Protein AF-A0AAF0TXF6-F1 (afdb_monomer)

Secondary structure (DSSP, 8-state):
---EEE-TTT--EEEEGGGEE--TTTTTT--EES---SEE----TTTSEEEETTEEEEEEEETTT--EEEEEEEE-SS--SS--TT-EEE--

Mean predicted aligned error: 5.62 Å

Foldseek 3Di:
DFDFDADPPPRHGWGTPVQWDDDPPCVVFATKGPDTPQKDFDPDPPDAWDDDPQWIWGWIAHNPPRHTFWTATCDHPDDDPRRDHGMITGPD

Organism: Solanum verrucosum (NCBI:txid315347)

Nearest PDB structures (foldseek):
  5yiz-assembly9_Y  TM=7.234E-01  e=3.735E-03  Mus musculus
  4tzc-assembly2_B  TM=6.642E-01  e=5.191E-03  Mus musculus
  7ps9-assembly3_C  TM=7.270E-01  e=3.543E-02  Magnetospirillum gryphiswaldense
  8rqc-assembly1_A  TM=6.724E-01  e=4.177E-02  Homo sapiens
  8tzx-assembly2_D  TM=6.251E-01  e=3.005E-02  Homo sapiens

Radius of gyration: 12.82 Å; Cα contacts (8 Å, |Δi|>4): 186; chains: 1; bounding b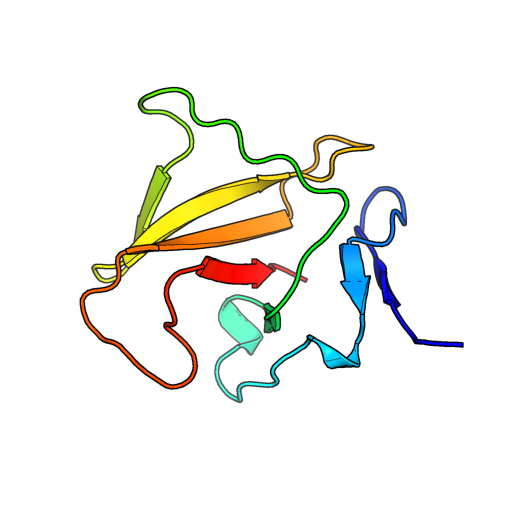ox: 36×34×30 Å

Structure (mmCIF, N/CA/C/O backbone):
data_AF-A0AAF0TXF6-F1
#
_entry.id   AF-A0AAF0TXF6-F1
#
loop_
_atom_site.group_PDB
_atom_site.id
_atom_site.type_symbol
_atom_site.label_atom_id
_atom_site.label_alt_id
_atom_site.label_comp_id
_atom_site.label_asym_id
_atom_site.label_entity_id
_atom_site.label_seq_id
_atom_site.pdbx_PDB_ins_code
_atom_site.Cartn_x
_atom_site.Cartn_y
_atom_site.Cartn_z
_atom_site.occupancy
_atom_site.B_iso_or_equiv
_atom_site.auth_seq_id
_atom_site.auth_comp_id
_atom_site.auth_asym_id
_atom_site.auth_atom_id
_atom_site.pdbx_PDB_model_num
ATOM 1 N N . MET A 1 1 ? -20.004 -9.294 2.577 1.00 55.97 1 MET A N 1
ATOM 2 C CA . MET A 1 1 ? -19.028 -8.486 3.339 1.00 55.97 1 MET A CA 1
ATOM 3 C C . MET A 1 1 ? -17.692 -8.708 2.668 1.00 55.97 1 MET A C 1
ATOM 5 O O . MET A 1 1 ? -17.357 -9.866 2.479 1.00 55.97 1 MET A O 1
ATOM 9 N N . HIS A 1 2 ? -17.003 -7.652 2.240 1.00 74.88 2 HIS A N 1
ATOM 10 C CA . HIS A 1 2 ? -15.620 -7.786 1.782 1.00 74.88 2 HIS A CA 1
ATOM 11 C C . HIS A 1 2 ? -14.709 -7.660 2.996 1.00 74.88 2 HIS A C 1
ATOM 13 O O . HIS A 1 2 ? -14.850 -6.708 3.772 1.00 74.88 2 HIS A O 1
ATOM 19 N N . ASP A 1 3 ? -13.798 -8.611 3.157 1.00 92.06 3 ASP A N 1
ATOM 20 C CA . ASP A 1 3 ? -12.753 -8.506 4.161 1.00 92.06 3 ASP A CA 1
ATOM 21 C C . ASP A 1 3 ? -11.815 -7.349 3.801 1.00 92.06 3 ASP A C 1
ATOM 23 O O . ASP A 1 3 ? -11.541 -7.069 2.628 1.00 92.06 3 ASP A O 1
ATOM 27 N N . CYS A 1 4 ? -11.366 -6.624 4.822 1.00 93.12 4 CYS A N 1
ATOM 28 C CA . CYS A 1 4 ? -10.612 -5.387 4.663 1.00 93.12 4 CYS A CA 1
ATOM 29 C C . CYS A 1 4 ? -9.239 -5.504 5.317 1.00 93.12 4 CYS A C 1
ATOM 31 O O . CYS A 1 4 ? -9.096 -6.100 6.382 1.00 93.12 4 CYS A O 1
ATOM 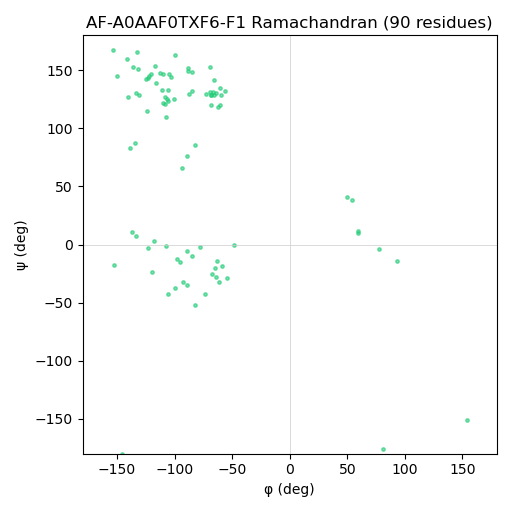33 N N . ILE A 1 5 ? -8.258 -4.835 4.721 1.00 91.19 5 ILE A N 1
ATOM 34 C CA . ILE A 1 5 ? -6.984 -4.532 5.363 1.00 91.19 5 ILE A CA 1
ATOM 35 C C . ILE A 1 5 ? -7.171 -3.245 6.161 1.00 91.19 5 ILE A C 1
ATOM 37 O O . ILE A 1 5 ? -7.733 -2.257 5.668 1.00 91.19 5 ILE A O 1
ATOM 41 N N . LEU A 1 6 ? -6.718 -3.268 7.410 1.00 92.62 6 LEU A N 1
ATOM 42 C CA . LEU A 1 6 ? -6.899 -2.186 8.366 1.00 92.62 6 LEU A CA 1
ATOM 43 C C . LEU A 1 6 ? -5.563 -1.504 8.651 1.00 92.62 6 LEU A C 1
ATOM 45 O O . LEU A 1 6 ? -4.513 -2.142 8.688 1.00 92.62 6 LEU A O 1
ATOM 49 N N . CYS A 1 7 ? -5.604 -0.200 8.902 1.00 92.25 7 CYS A N 1
ATOM 50 C CA . CYS A 1 7 ? -4.486 0.494 9.513 1.00 92.25 7 CYS A CA 1
ATOM 51 C C . CYS A 1 7 ? -4.225 -0.119 10.892 1.00 92.25 7 CYS A C 1
ATOM 53 O O . CYS A 1 7 ? -5.086 -0.043 11.766 1.00 92.25 7 CYS A O 1
ATOM 55 N N . TYR A 1 8 ? -3.021 -0.651 11.100 1.00 88.69 8 TYR A N 1
ATOM 56 C CA . TYR A 1 8 ? -2.632 -1.312 12.348 1.00 88.69 8 TYR A CA 1
ATOM 57 C C . TYR A 1 8 ? -2.839 -0.446 13.606 1.00 88.69 8 TYR A C 1
ATOM 59 O O . TYR A 1 8 ? -3.083 -0.966 14.686 1.00 88.69 8 TYR A O 1
ATOM 67 N N . PHE A 1 9 ? -2.759 0.884 13.479 1.00 92.88 9 PHE A N 1
ATOM 68 C CA . PHE A 1 9 ? -2.830 1.787 14.630 1.00 92.88 9 PHE A CA 1
ATOM 69 C C . PHE A 1 9 ? -4.248 2.245 15.001 1.00 92.88 9 PHE A C 1
ATOM 71 O O . PHE A 1 9 ? -4.519 2.492 16.170 1.00 92.88 9 PHE A O 1
ATOM 78 N N . CYS A 1 10 ? -5.140 2.435 14.023 1.00 95.44 10 CYS A N 1
ATOM 79 C CA . CYS A 1 10 ? -6.465 3.033 14.265 1.00 95.44 10 CYS A CA 1
ATOM 80 C C . CYS A 1 10 ? -7.626 2.281 13.615 1.00 95.44 10 CYS A C 1
ATOM 82 O O . CYS A 1 10 ? -8.736 2.805 13.562 1.00 95.44 10 CYS A O 1
ATOM 84 N N . GLU A 1 11 ? -7.355 1.108 13.046 1.00 94.62 11 GLU A N 1
ATOM 85 C CA . GLU A 1 11 ? -8.336 0.212 12.427 1.00 94.62 11 GLU A CA 1
ATOM 86 C C . GLU A 1 11 ? -9.124 0.820 11.253 1.00 94.62 11 GLU A C 1
ATOM 88 O O . GLU A 1 11 ? -10.060 0.216 10.727 1.00 94.62 11 GLU A O 1
ATOM 93 N N . THR A 1 12 ? -8.722 2.001 10.770 1.00 95.06 12 THR A N 1
ATOM 94 C CA . THR A 1 12 ? -9.286 2.581 9.549 1.00 95.06 12 THR A CA 1
ATOM 95 C C . THR A 1 12 ? -9.037 1.622 8.397 1.00 95.06 12 THR A C 1
ATOM 97 O O . THR A 1 12 ? -7.907 1.196 8.170 1.00 95.06 12 THR A O 1
ATOM 100 N N . ARG A 1 13 ? -10.089 1.284 7.653 1.00 94.88 13 ARG A N 1
ATOM 101 C CA . ARG A 1 13 ? -9.983 0.432 6.465 1.00 94.88 13 ARG A CA 1
ATOM 102 C C . ARG A 1 13 ? -9.169 1.161 5.401 1.00 94.88 13 ARG A C 1
ATOM 104 O O . ARG A 1 13 ? -9.508 2.301 5.079 1.00 94.88 13 ARG A O 1
ATOM 111 N N . VAL A 1 14 ? -8.147 0.501 4.864 1.00 94.06 14 VAL A N 1
ATOM 112 C CA . VAL A 1 14 ? -7.222 1.088 3.879 1.00 94.06 14 VAL A CA 1
ATOM 113 C C . VAL A 1 14 ? -7.213 0.356 2.539 1.00 94.06 14 VAL A C 1
ATOM 115 O O . VAL A 1 14 ? -6.887 0.968 1.528 1.00 94.06 14 VAL A O 1
ATOM 118 N N . ALA A 1 15 ? -7.605 -0.917 2.504 1.00 94.19 15 ALA A N 1
ATOM 119 C CA . ALA A 1 15 ? -7.787 -1.684 1.272 1.00 94.19 15 ALA A CA 1
ATOM 120 C C . ALA A 1 15 ? -8.805 -2.810 1.474 1.00 94.19 15 ALA A C 1
ATOM 122 O O . ALA A 1 15 ? -9.147 -3.154 2.611 1.00 94.19 15 ALA A O 1
ATOM 123 N N . PHE A 1 16 ? -9.254 -3.415 0.378 1.00 94.38 16 PHE A N 1
ATOM 124 C CA . PHE A 1 16 ? -9.915 -4.716 0.419 1.00 94.38 16 PHE A CA 1
ATOM 125 C C . PHE A 1 16 ? -8.879 -5.841 0.314 1.00 94.38 16 PHE A C 1
ATOM 127 O O . PHE A 1 16 ? -7.829 -5.660 -0.301 1.00 94.38 16 PHE A O 1
ATOM 134 N N . ILE A 1 17 ? -9.172 -7.015 0.883 1.00 90.81 17 ILE A N 1
ATOM 135 C CA . ILE A 1 17 ? -8.287 -8.189 0.751 1.00 90.81 17 ILE A CA 1
ATOM 136 C C . ILE A 1 17 ? -8.127 -8.610 -0.717 1.00 90.81 17 ILE A C 1
ATOM 138 O O . ILE A 1 17 ? -7.055 -9.042 -1.113 1.00 90.81 17 ILE A O 1
ATOM 142 N N . GLU A 1 18 ? -9.151 -8.433 -1.551 1.00 92.75 18 GLU A N 1
ATOM 143 C CA . GLU A 1 18 ? -9.089 -8.738 -2.991 1.00 92.75 18 GLU A CA 1
ATOM 144 C C . GLU A 1 18 ? -8.107 -7.852 -3.780 1.00 92.75 18 GLU A C 1
ATOM 146 O O . GLU A 1 18 ? -7.668 -8.236 -4.862 1.00 92.75 18 GLU A O 1
ATOM 151 N N . ASP A 1 19 ? -7.731 -6.688 -3.239 1.00 92.06 19 ASP A N 1
ATOM 152 C CA . ASP A 1 19 ? -6.713 -5.820 -3.834 1.00 92.06 19 ASP A CA 1
ATOM 153 C C . ASP A 1 19 ? -5.284 -6.223 -3.432 1.00 92.06 19 ASP A C 1
ATOM 155 O O . ASP A 1 19 ? -4.328 -5.684 -4.004 1.00 92.06 19 ASP A O 1
ATOM 159 N N . PHE A 1 20 ? -5.130 -7.138 -2.465 1.00 89.25 20 PHE A N 1
ATOM 160 C CA . PHE A 1 20 ? -3.844 -7.665 -2.017 1.00 89.25 20 PHE A CA 1
ATOM 161 C C . PHE A 1 20 ? -3.254 -8.614 -3.057 1.00 89.25 20 PHE A C 1
ATOM 163 O O . PHE A 1 20 ? -3.906 -9.556 -3.508 1.00 89.25 20 PHE A O 1
ATOM 170 N N . ILE A 1 21 ? -1.992 -8.390 -3.406 1.00 86.69 21 ILE A N 1
ATOM 171 C CA . ILE A 1 21 ? -1.249 -9.251 -4.319 1.00 86.69 21 ILE A CA 1
ATOM 172 C C . ILE A 1 21 ? -0.231 -10.029 -3.486 1.00 86.69 21 ILE A C 1
ATOM 174 O O . ILE A 1 21 ? 0.729 -9.428 -2.999 1.00 86.69 21 ILE A O 1
ATOM 178 N N . PRO A 1 22 ? -0.412 -11.346 -3.311 1.00 75.50 22 PRO A N 1
ATOM 179 C CA . PRO A 1 22 ? 0.587 -12.165 -2.649 1.00 75.50 22 PRO A CA 1
ATOM 180 C C . PRO A 1 22 ? 1.837 -12.274 -3.530 1.00 75.50 22 PRO A C 1
ATOM 182 O O . PRO A 1 22 ? 1.742 -12.646 -4.697 1.00 75.50 22 PRO A O 1
ATOM 185 N N . ASN A 1 23 ? 3.009 -11.995 -2.965 1.00 71.56 23 ASN A N 1
ATOM 186 C CA . ASN A 1 23 ? 4.301 -12.326 -3.562 1.00 71.56 23 ASN A CA 1
ATOM 187 C C . ASN A 1 23 ? 5.118 -13.153 -2.559 1.00 71.56 23 ASN A C 1
ATOM 189 O O . ASN A 1 23 ? 5.066 -12.917 -1.352 1.00 71.56 23 ASN A O 1
ATOM 193 N N . ALA A 1 24 ? 5.866 -14.134 -3.058 1.00 57.59 24 ALA A N 1
ATOM 194 C CA . ALA A 1 24 ? 6.659 -15.049 -2.241 1.00 57.59 24 ALA A CA 1
ATOM 195 C C . ALA A 1 24 ? 7.844 -14.356 -1.533 1.00 57.59 24 ALA A C 1
ATOM 197 O O . ALA A 1 24 ? 8.253 -14.805 -0.464 1.00 57.59 24 ALA A O 1
ATOM 198 N N . ASP A 1 25 ? 8.347 -13.247 -2.087 1.00 60.00 25 ASP A N 1
ATOM 199 C CA . ASP A 1 25 ? 9.500 -12.498 -1.552 1.00 60.00 25 ASP A CA 1
ATOM 200 C C . ASP A 1 25 ? 9.118 -11.401 -0.528 1.00 60.00 25 ASP A C 1
ATOM 202 O O . ASP A 1 25 ? 9.978 -10.784 0.106 1.00 60.00 25 ASP A O 1
ATOM 206 N N . ASP A 1 26 ? 7.821 -11.165 -0.318 1.00 58.66 26 ASP A N 1
ATOM 207 C CA . ASP A 1 26 ? 7.291 -10.020 0.440 1.00 58.66 26 ASP A CA 1
ATOM 208 C C . ASP A 1 26 ? 7.373 -10.152 1.964 1.00 58.66 26 ASP A C 1
ATOM 210 O O . ASP A 1 26 ? 7.063 -9.205 2.690 1.00 58.66 26 ASP A O 1
ATOM 214 N N . LEU A 1 27 ? 7.867 -11.279 2.482 1.00 52.72 27 LEU A N 1
ATOM 215 C CA . LEU A 1 27 ? 8.127 -11.443 3.918 1.00 52.72 27 LEU A CA 1
ATOM 216 C C . LEU A 1 27 ? 9.127 -10.400 4.463 1.00 52.72 27 LEU A C 1
ATOM 218 O O . LEU A 1 27 ? 9.173 -10.174 5.670 1.00 52.72 27 LEU A O 1
ATOM 222 N N . VAL A 1 28 ? 9.914 -9.750 3.593 1.00 54.03 28 VAL A N 1
ATOM 223 C CA . VAL A 1 28 ? 10.929 -8.751 3.975 1.00 54.03 28 VAL A CA 1
ATOM 224 C C . VAL A 1 28 ? 10.395 -7.308 3.957 1.00 54.03 28 VAL A C 1
ATOM 226 O O . 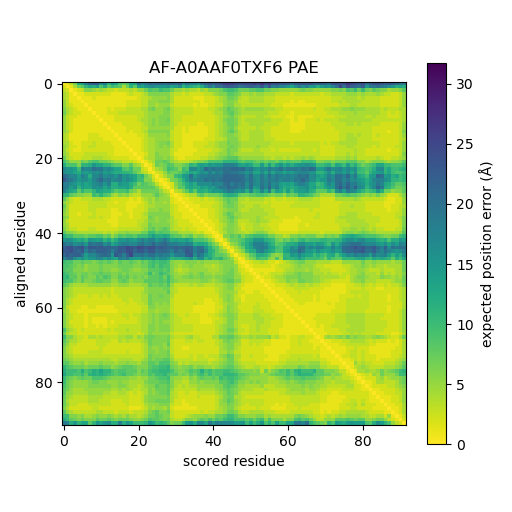VAL A 1 28 ? 10.835 -6.488 4.767 1.00 54.03 28 VAL A O 1
ATOM 229 N N . TYR A 1 29 ? 9.446 -6.977 3.072 1.00 51.94 29 TYR A N 1
ATOM 230 C CA . TYR A 1 29 ? 8.997 -5.591 2.832 1.00 51.94 29 TYR A CA 1
ATOM 231 C C . TYR A 1 29 ? 7.489 -5.358 3.037 1.00 51.94 29 TYR A C 1
ATOM 233 O O . TYR A 1 29 ? 7.051 -4.205 2.996 1.00 51.94 29 TYR A O 1
ATOM 241 N N . GLY A 1 30 ? 6.731 -6.417 3.342 1.00 68.25 30 GLY A N 1
ATOM 242 C CA . GLY A 1 30 ? 5.269 -6.426 3.372 1.00 68.25 30 GLY A CA 1
ATOM 243 C C . GLY A 1 30 ? 4.674 -6.594 1.967 1.00 68.25 30 GLY A C 1
ATOM 244 O O . GLY A 1 30 ? 5.418 -6.823 1.021 1.00 68.25 30 GLY A O 1
ATOM 245 N N . GLY A 1 31 ? 3.345 -6.537 1.823 1.00 81.31 31 GLY A N 1
ATOM 246 C CA . GLY A 1 31 ? 2.670 -6.932 0.577 1.00 81.31 31 GLY A CA 1
ATOM 247 C C . GLY A 1 31 ? 2.254 -5.792 -0.356 1.00 81.31 31 GLY A C 1
ATOM 248 O O . GLY A 1 31 ? 2.147 -4.628 0.053 1.00 81.31 31 GLY A O 1
ATOM 249 N N . TYR A 1 32 ? 1.971 -6.130 -1.618 1.00 88.31 32 TYR A N 1
ATOM 250 C CA . TYR A 1 32 ? 1.478 -5.164 -2.605 1.00 88.31 32 TYR A CA 1
ATOM 251 C C . TYR A 1 32 ? -0.042 -5.035 -2.61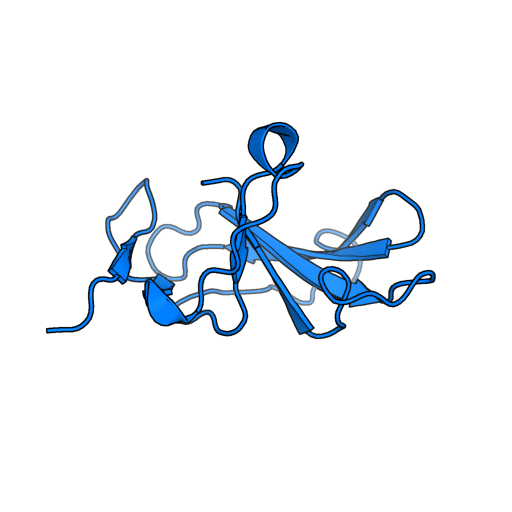2 1.00 88.31 32 TYR A C 1
ATOM 253 O O . TYR A 1 32 ? -0.777 -5.998 -2.404 1.00 88.31 32 TYR A O 1
ATOM 261 N N . ILE A 1 33 ? -0.514 -3.836 -2.952 1.00 90.81 33 ILE A N 1
ATOM 262 C CA . ILE A 1 33 ? -1.937 -3.521 -3.051 1.00 90.81 33 ILE A CA 1
ATOM 263 C C . ILE A 1 33 ? -2.216 -2.752 -4.343 1.00 90.81 33 ILE A C 1
ATOM 265 O O . ILE A 1 33 ? -1.554 -1.755 -4.644 1.00 90.81 33 ILE A O 1
ATOM 269 N N . ASN A 1 34 ? -3.216 -3.192 -5.111 1.00 92.31 34 ASN A N 1
ATOM 270 C CA . ASN A 1 34 ? -3.636 -2.512 -6.341 1.00 92.31 34 ASN A CA 1
ATOM 271 C C . ASN A 1 34 ? -4.398 -1.211 -6.065 1.00 92.31 34 ASN A C 1
ATOM 273 O O . ASN A 1 34 ? -4.164 -0.206 -6.741 1.00 92.31 34 ASN A O 1
ATOM 277 N N . ARG A 1 35 ? -5.309 -1.216 -5.087 1.00 93.25 35 ARG A N 1
ATOM 278 C CA . ARG A 1 35 ? -6.137 -0.058 -4.738 1.00 93.25 35 ARG A CA 1
ATOM 279 C C . ARG A 1 35 ? -6.106 0.194 -3.242 1.00 93.25 35 ARG A C 1
ATOM 281 O O . ARG A 1 35 ? -6.365 -0.694 -2.441 1.00 93.25 35 ARG A O 1
ATOM 288 N N . LEU A 1 36 ? -5.815 1.439 -2.891 1.00 92.81 36 LEU A N 1
ATOM 289 C CA . LEU A 1 36 ? -5.761 1.907 -1.519 1.00 92.81 36 LEU A CA 1
ATOM 290 C C . LEU A 1 36 ? -6.728 3.078 -1.349 1.00 92.81 36 LEU A C 1
ATOM 292 O O . LEU A 1 36 ? -6.866 3.915 -2.244 1.00 92.81 36 LEU A O 1
ATOM 296 N N . PHE A 1 37 ? -7.381 3.152 -0.199 1.00 94.44 37 PHE A N 1
ATOM 297 C CA . PHE A 1 37 ? -8.292 4.223 0.180 1.00 94.44 37 PHE A CA 1
ATOM 298 C C . PHE A 1 37 ? -7.982 4.725 1.595 1.00 94.44 37 PHE A C 1
ATOM 300 O O . PHE A 1 37 ? -7.214 4.119 2.336 1.00 94.44 37 PHE A O 1
ATOM 307 N N . HIS A 1 38 ? -8.532 5.891 1.947 1.00 94.94 38 HIS A N 1
ATOM 308 C CA . HIS A 1 38 ? -8.299 6.559 3.239 1.00 94.94 38 HIS A CA 1
ATOM 309 C C . HIS A 1 38 ? -6.813 6.783 3.580 1.00 94.94 38 HIS A C 1
ATOM 311 O O . HIS A 1 38 ? -6.394 6.684 4.738 1.00 94.94 38 HIS A O 1
ATOM 317 N N . TYR A 1 39 ? -6.018 7.128 2.567 1.00 93.38 39 TYR A N 1
ATOM 318 C CA . TYR A 1 39 ? -4.614 7.488 2.723 1.00 93.38 39 TYR A CA 1
ATOM 319 C C . TYR A 1 39 ? -4.366 8.941 2.304 1.00 93.38 39 TYR A C 1
ATOM 321 O O . TYR A 1 39 ? -5.076 9.496 1.463 1.00 93.38 39 TYR A O 1
ATOM 329 N N . SER A 1 40 ? -3.331 9.548 2.876 1.00 92.25 40 SER A N 1
ATOM 330 C CA . SER A 1 40 ? -2.752 10.808 2.423 1.00 92.25 40 SER A CA 1
ATOM 331 C C . SER A 1 40 ? -1.347 10.562 1.872 1.00 92.25 40 SER A C 1
ATOM 333 O O . SER A 1 40 ? -0.629 9.658 2.304 1.00 92.25 40 SER A O 1
ATOM 335 N N . ALA A 1 41 ? -0.964 11.357 0.877 1.00 87.88 41 ALA A N 1
ATOM 336 C CA . ALA A 1 41 ? 0.356 11.311 0.260 1.00 87.88 41 ALA A CA 1
ATOM 337 C C . ALA A 1 41 ? 0.823 12.754 0.008 1.00 87.88 41 ALA A C 1
ATOM 339 O O . ALA A 1 41 ? 0.581 13.289 -1.077 1.00 87.88 41 ALA A O 1
ATOM 340 N N . PRO A 1 42 ? 1.391 13.434 1.020 1.00 78.06 42 PRO A N 1
ATOM 341 C CA . PRO A 1 42 ? 1.781 14.836 0.901 1.00 78.06 42 PRO A CA 1
ATOM 342 C C . PRO A 1 42 ? 2.856 15.013 -0.181 1.00 78.06 42 PRO A C 1
ATOM 344 O O . PRO A 1 42 ? 3.957 14.471 -0.089 1.00 78.06 42 PRO A O 1
ATOM 347 N N . ILE A 1 43 ? 2.535 15.786 -1.222 1.00 66.88 43 ILE A N 1
ATOM 348 C CA . ILE A 1 43 ? 3.434 16.088 -2.344 1.00 66.88 43 ILE A CA 1
ATOM 349 C C . ILE A 1 43 ? 4.151 17.406 -2.037 1.00 66.88 43 ILE A C 1
ATOM 351 O O . ILE A 1 43 ? 3.940 18.421 -2.693 1.00 66.88 43 ILE A O 1
ATOM 355 N N . ASN A 1 44 ? 4.985 17.409 -0.998 1.00 61.19 44 ASN A N 1
ATOM 356 C CA . ASN A 1 44 ? 5.777 18.582 -0.634 1.00 61.19 44 ASN A CA 1
ATOM 357 C C . ASN A 1 44 ? 7.232 18.301 -1.043 1.00 61.19 44 ASN A C 1
ATOM 359 O O . ASN A 1 44 ? 7.808 17.287 -0.649 1.00 61.19 44 ASN A O 1
ATOM 363 N N . HIS A 1 45 ? 7.788 19.184 -1.876 1.00 49.59 45 HIS A N 1
ATOM 364 C CA . HIS A 1 45 ? 8.821 18.972 -2.906 1.00 49.59 45 HIS A CA 1
ATOM 365 C C . HIS A 1 45 ? 10.125 18.199 -2.602 1.00 49.59 45 HIS A C 1
ATOM 367 O O . HIS A 1 45 ? 10.896 18.018 -3.539 1.00 49.59 45 HIS A O 1
ATOM 373 N N . GLN A 1 46 ? 10.401 17.693 -1.398 1.00 53.38 46 GLN A N 1
ATOM 374 C CA . GLN A 1 46 ? 11.665 16.983 -1.118 1.00 53.38 46 GLN A CA 1
ATOM 375 C C . GLN A 1 46 ? 11.618 15.929 0.004 1.00 53.38 46 GLN A C 1
ATOM 377 O O . GLN A 1 46 ? 12.508 15.088 0.052 1.00 53.38 46 GLN A O 1
ATOM 382 N N . GLY A 1 47 ? 10.612 15.925 0.888 1.00 57.03 47 GLY A N 1
ATOM 383 C CA . GLY A 1 47 ? 10.663 15.121 2.123 1.00 57.03 47 GLY A CA 1
ATOM 384 C C . GLY A 1 47 ? 10.004 13.738 2.076 1.00 57.03 47 GLY A C 1
ATOM 385 O O . GLY A 1 47 ? 10.231 12.929 2.970 1.00 57.03 47 GLY A O 1
ATOM 386 N N . HIS A 1 48 ? 9.179 13.455 1.065 1.00 73.19 48 HIS A N 1
ATOM 387 C CA . HIS A 1 48 ? 8.290 12.280 1.074 1.00 73.19 48 HIS A CA 1
ATOM 388 C C . HIS A 1 48 ? 8.565 11.277 -0.049 1.00 73.19 48 HIS A C 1
ATOM 390 O O . HIS A 1 48 ? 7.837 10.293 -0.173 1.00 73.19 48 HIS A O 1
ATOM 396 N N . LEU A 1 49 ? 9.590 11.520 -0.871 1.00 84.88 49 LEU A N 1
ATOM 397 C CA . LEU A 1 49 ? 10.013 10.600 -1.921 1.00 84.88 49 LEU A CA 1
ATOM 398 C C . LEU A 1 49 ? 11.236 9.806 -1.464 1.00 84.88 49 LEU A C 1
ATOM 400 O O . LEU A 1 49 ? 12.268 10.383 -1.131 1.00 84.88 49 LEU A O 1
ATOM 404 N N . GLU A 1 50 ? 11.143 8.486 -1.522 1.00 86.00 50 GLU A N 1
ATOM 405 C CA . GLU A 1 50 ? 12.256 7.573 -1.300 1.00 86.00 50 GLU A CA 1
ATOM 406 C C . GLU A 1 50 ? 12.773 7.026 -2.630 1.00 86.00 50 GLU A C 1
ATOM 408 O O . GLU A 1 50 ? 12.007 6.760 -3.559 1.00 86.00 50 GLU A O 1
ATOM 413 N N . ARG A 1 51 ? 14.092 6.837 -2.721 1.00 87.00 51 ARG A N 1
ATOM 414 C CA . ARG A 1 51 ? 14.721 6.100 -3.819 1.00 87.00 51 ARG A CA 1
ATOM 415 C C . ARG A 1 51 ? 15.260 4.781 -3.289 1.00 87.00 51 ARG A C 1
ATOM 417 O O . ARG A 1 51 ? 16.096 4.795 -2.391 1.00 87.00 51 ARG A O 1
ATOM 424 N N . ARG A 1 52 ? 14.803 3.664 -3.852 1.00 82.56 52 ARG A N 1
ATOM 425 C CA . ARG A 1 52 ? 15.269 2.311 -3.507 1.00 82.56 52 ARG A CA 1
ATOM 426 C C . ARG A 1 52 ? 15.374 1.473 -4.767 1.00 82.56 52 ARG A C 1
ATOM 428 O O . ARG A 1 52 ? 14.418 1.441 -5.531 1.00 82.56 52 ARG A O 1
ATOM 435 N N . ASP A 1 53 ? 16.530 0.860 -5.003 1.00 82.25 53 ASP A N 1
ATOM 436 C CA . ASP A 1 53 ? 16.759 -0.070 -6.122 1.00 82.25 53 ASP A CA 1
ATOM 437 C C . ASP A 1 53 ? 16.312 0.477 -7.492 1.00 82.25 53 ASP A C 1
ATOM 439 O O . ASP A 1 53 ? 15.688 -0.197 -8.303 1.00 82.25 53 ASP A O 1
ATOM 443 N N . GLY A 1 54 ? 16.573 1.768 -7.735 1.00 85.00 54 GLY A N 1
ATOM 444 C CA . GLY A 1 54 ? 16.168 2.461 -8.966 1.00 85.00 54 GLY A CA 1
ATOM 445 C C . GLY A 1 54 ? 14.688 2.869 -9.036 1.00 85.00 54 GLY A C 1
ATOM 446 O O . GLY A 1 54 ? 14.293 3.581 -9.962 1.00 85.00 54 GLY A O 1
ATOM 447 N N . ASN A 1 55 ? 13.876 2.503 -8.047 1.00 87.56 55 ASN A N 1
ATOM 448 C CA . ASN A 1 55 ? 12.493 2.943 -7.900 1.00 87.56 55 ASN A CA 1
ATOM 449 C C . ASN A 1 55 ? 12.401 4.290 -7.178 1.00 87.56 55 ASN A C 1
ATOM 451 O O . ASN A 1 55 ? 13.207 4.609 -6.307 1.00 87.56 55 ASN A O 1
ATOM 455 N N . THR A 1 56 ? 11.386 5.079 -7.530 1.00 90.31 56 THR A N 1
ATOM 456 C CA . THR A 1 56 ? 10.947 6.256 -6.770 1.00 90.31 56 THR A CA 1
ATOM 457 C C . THR A 1 56 ? 9.613 5.938 -6.112 1.00 90.31 56 THR A C 1
ATOM 459 O O . THR A 1 56 ? 8.638 5.626 -6.798 1.00 90.31 56 THR A O 1
ATOM 462 N N . LEU A 1 57 ? 9.584 6.035 -4.790 1.00 88.94 57 LEU A N 1
ATOM 463 C CA . LEU A 1 57 ? 8.476 5.675 -3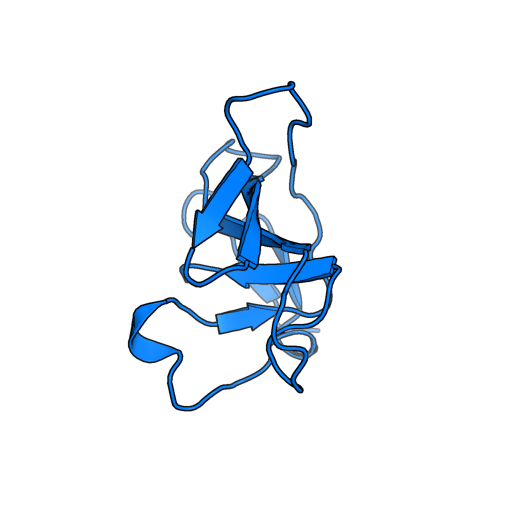.918 1.00 88.94 57 LEU A CA 1
ATOM 464 C C . LEU A 1 57 ? 7.972 6.926 -3.201 1.00 88.94 57 LEU A C 1
ATOM 466 O O . LEU A 1 57 ? 8.774 7.745 -2.774 1.00 88.94 57 LEU A O 1
ATOM 470 N N . LEU A 1 58 ? 6.661 7.082 -3.061 1.00 90.88 58 LEU A N 1
ATOM 471 C CA . LEU A 1 58 ? 6.043 8.171 -2.305 1.00 90.88 58 LEU A CA 1
ATOM 472 C C . LEU A 1 58 ? 5.488 7.630 -0.995 1.00 90.88 58 LEU A C 1
ATOM 474 O O . LEU A 1 58 ? 4.677 6.709 -1.027 1.00 90.88 58 LEU A O 1
ATOM 478 N N . ASN A 1 59 ? 5.888 8.218 0.128 1.00 90.88 59 ASN A N 1
ATOM 479 C CA . ASN A 1 59 ? 5.359 7.872 1.442 1.00 90.88 59 ASN A CA 1
ATOM 480 C C . ASN A 1 59 ? 3.850 8.113 1.514 1.00 90.88 59 ASN A C 1
ATOM 482 O O . ASN A 1 59 ? 3.351 9.163 1.101 1.00 90.88 59 ASN A O 1
ATOM 486 N N . ILE A 1 60 ? 3.142 7.133 2.068 1.00 91.75 60 ILE A N 1
ATOM 487 C CA . ILE A 1 60 ? 1.698 7.187 2.290 1.00 91.75 60 ILE A CA 1
ATOM 488 C C . ILE A 1 60 ? 1.384 6.983 3.770 1.00 91.75 60 ILE A C 1
ATOM 490 O O . ILE A 1 60 ? 2.053 6.226 4.479 1.00 91.75 60 ILE A O 1
ATOM 494 N N . TYR A 1 61 ? 0.350 7.678 4.223 1.00 92.69 61 TYR A N 1
ATOM 495 C CA . TYR A 1 61 ? -0.033 7.754 5.625 1.00 92.69 61 TYR A CA 1
ATOM 496 C C . TYR A 1 61 ? -1.528 7.503 5.762 1.00 92.69 61 TYR A C 1
ATOM 498 O O . TYR A 1 61 ? -2.306 7.825 4.864 1.00 92.69 61 TYR A O 1
ATOM 506 N N . CYS A 1 62 ? -1.953 6.965 6.900 1.00 94.06 62 CYS A N 1
ATOM 507 C CA . CYS A 1 62 ? -3.372 6.872 7.216 1.00 94.06 62 CYS A CA 1
ATOM 508 C C . CYS A 1 62 ? -3.973 8.270 7.347 1.00 94.06 62 CYS A C 1
ATOM 510 O O . CYS A 1 62 ? -3.464 9.085 8.112 1.00 94.06 62 CYS A O 1
ATOM 512 N N . VAL A 1 63 ? -5.097 8.538 6.680 1.00 94.81 63 VAL A N 1
ATOM 513 C CA . VAL A 1 63 ? -5.762 9.844 6.806 1.00 94.81 63 VAL A CA 1
ATOM 514 C C . VAL A 1 63 ? -6.272 10.105 8.230 1.00 94.81 63 VAL A C 1
ATOM 516 O O . VAL A 1 63 ? -6.333 11.255 8.656 1.00 94.81 63 VAL A O 1
ATOM 519 N N . GLN A 1 64 ? -6.589 9.049 8.985 1.00 96.31 64 GLN A N 1
ATOM 520 C CA . GLN A 1 64 ? -7.178 9.167 10.317 1.00 96.31 64 GLN A CA 1
ATOM 5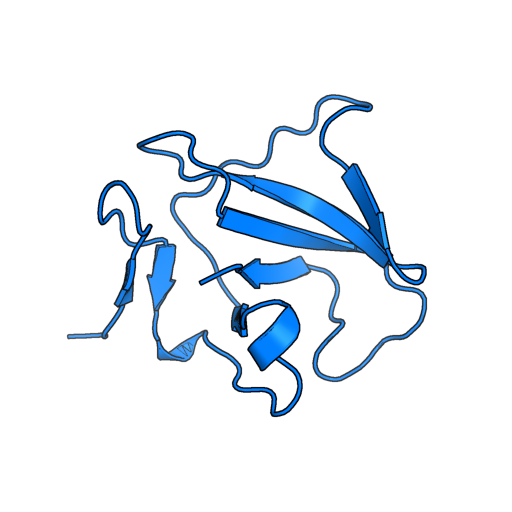21 C C . GLN A 1 64 ? -6.131 9.415 11.407 1.00 96.31 64 GLN A C 1
ATOM 523 O O . GLN A 1 64 ? -6.269 10.348 12.190 1.00 96.31 64 GLN A O 1
ATOM 528 N N . CYS A 1 65 ? -5.086 8.587 11.478 1.00 95.00 65 CYS A N 1
ATOM 529 C CA . CYS A 1 65 ? -4.083 8.672 12.547 1.00 95.00 65 CYS A CA 1
ATOM 530 C C . CYS A 1 65 ? -2.727 9.219 12.095 1.00 95.00 65 CYS A C 1
ATOM 532 O O . CYS A 1 65 ? -1.819 9.319 12.913 1.00 95.00 65 CYS A O 1
ATOM 534 N N . GLN A 1 66 ? -2.567 9.538 10.805 1.00 93.31 66 GLN A N 1
ATOM 535 C CA . GLN A 1 66 ? -1.319 10.025 10.203 1.00 93.31 66 GLN A CA 1
ATOM 536 C C . GLN A 1 66 ? -0.126 9.066 10.347 1.00 93.31 66 GLN A C 1
ATOM 538 O O . GLN A 1 66 ? 1.007 9.429 10.035 1.00 93.31 66 GLN A O 1
ATOM 543 N N . MET A 1 67 ? -0.365 7.818 10.764 1.00 92.38 67 MET A N 1
ATOM 544 C CA . MET A 1 67 ? 0.673 6.798 10.809 1.00 92.38 67 MET A CA 1
ATOM 545 C C . MET A 1 67 ? 1.095 6.417 9.397 1.00 92.38 67 MET A C 1
ATOM 547 O O . MET A 1 67 ? 0.263 6.093 8.546 1.00 92.38 67 MET A O 1
ATOM 551 N N . TRP A 1 68 ? 2.403 6.449 9.176 1.00 90.75 68 TRP A N 1
ATOM 552 C CA . TRP A 1 68 ? 3.032 5.945 7.967 1.00 90.75 68 TRP A CA 1
ATOM 553 C C . TRP A 1 68 ? 2.872 4.421 7.898 1.00 90.75 68 TRP A C 1
ATOM 555 O O . TRP A 1 68 ? 3.150 3.737 8.883 1.00 90.75 68 TRP A O 1
ATOM 565 N N . PHE A 1 69 ? 2.428 3.892 6.757 1.00 87.12 69 PHE A N 1
ATOM 566 C CA . PHE A 1 69 ? 2.214 2.445 6.594 1.00 87.12 69 PHE A CA 1
ATOM 567 C C . PHE A 1 69 ? 2.714 1.880 5.259 1.00 87.12 69 PHE A C 1
ATOM 569 O O . PHE A 1 69 ? 2.403 0.741 4.909 1.00 87.12 69 PHE A O 1
ATOM 576 N N . GLY A 1 70 ? 3.471 2.663 4.486 1.00 90.00 70 GLY A N 1
ATOM 577 C CA . GLY A 1 70 ? 4.054 2.169 3.245 1.00 90.00 70 GLY A CA 1
ATOM 578 C C . GLY A 1 70 ? 4.339 3.240 2.206 1.00 90.00 70 GLY A C 1
ATOM 579 O O . GLY A 1 70 ? 4.566 4.413 2.520 1.00 90.00 70 GLY A O 1
ATOM 580 N N . TRP A 1 71 ? 4.283 2.823 0.942 1.00 90.94 71 TRP A N 1
ATOM 581 C CA . TRP A 1 71 ? 4.634 3.649 -0.206 1.00 90.94 71 TRP A CA 1
ATOM 582 C C . TRP A 1 71 ? 3.719 3.445 -1.414 1.00 90.94 71 TRP A C 1
ATOM 584 O O . TRP A 1 71 ? 3.102 2.397 -1.577 1.00 90.94 71 TRP A O 1
ATOM 594 N N . ARG A 1 72 ? 3.707 4.424 -2.323 1.00 91.75 72 ARG A N 1
ATOM 595 C CA . ARG A 1 72 ? 3.170 4.325 -3.688 1.00 91.75 72 ARG A CA 1
ATOM 596 C C . ARG A 1 72 ? 4.306 4.380 -4.714 1.00 91.75 72 ARG A C 1
ATOM 598 O O . ARG A 1 72 ? 5.138 5.284 -4.637 1.00 91.75 72 ARG A O 1
ATOM 605 N N . LEU A 1 73 ? 4.326 3.486 -5.708 1.00 90.38 73 LEU A N 1
ATOM 606 C CA . LEU A 1 73 ? 5.299 3.541 -6.806 1.00 90.38 73 LEU A CA 1
ATOM 607 C C . LEU A 1 73 ? 5.021 4.757 -7.680 1.00 90.38 73 LEU A C 1
ATOM 609 O O . LEU A 1 73 ? 3.963 4.852 -8.300 1.00 90.38 73 LEU A O 1
ATOM 613 N N . VAL A 1 74 ? 5.986 5.660 -7.788 1.00 91.31 74 VAL A N 1
ATOM 614 C CA . VAL A 1 74 ? 5.904 6.817 -8.688 1.00 91.31 74 VAL A CA 1
ATOM 615 C C . VAL A 1 74 ? 6.683 6.555 -9.970 1.00 91.31 74 VAL A C 1
ATOM 617 O O . VAL A 1 74 ? 6.255 6.946 -11.052 1.00 91.31 74 VAL A O 1
ATOM 620 N N . ARG A 1 75 ? 7.827 5.875 -9.861 1.00 90.81 75 ARG A N 1
ATOM 621 C CA . ARG A 1 75 ? 8.683 5.541 -11.001 1.00 90.81 75 ARG A CA 1
ATOM 622 C C . ARG A 1 75 ? 9.419 4.236 -10.742 1.00 90.81 75 ARG A C 1
ATOM 624 O O . ARG A 1 75 ? 9.834 3.989 -9.614 1.00 90.81 75 ARG A O 1
ATOM 631 N N . THR A 1 76 ? 9.632 3.455 -11.792 1.00 89.00 76 THR A N 1
ATOM 632 C CA . THR A 1 76 ? 10.485 2.264 -11.775 1.00 8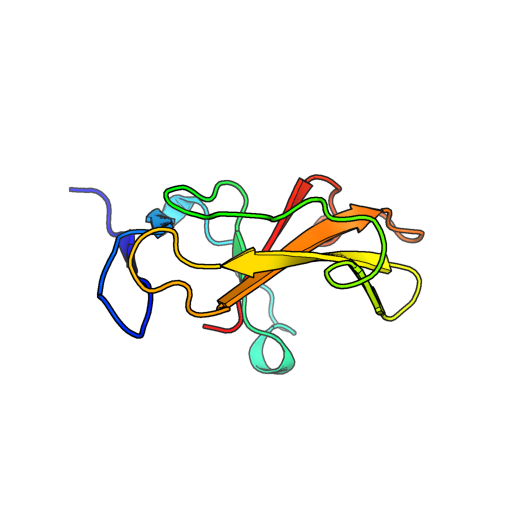9.00 76 THR A CA 1
ATOM 633 C C . THR A 1 76 ? 11.362 2.222 -13.021 1.00 89.00 76 THR A C 1
ATOM 635 O O . THR A 1 76 ? 10.999 2.794 -14.051 1.00 89.00 76 THR A O 1
ATOM 638 N N . ILE A 1 77 ? 12.521 1.576 -12.911 1.00 86.75 77 ILE A N 1
ATOM 639 C CA . ILE A 1 77 ? 13.397 1.242 -14.043 1.00 86.75 77 ILE A CA 1
ATOM 640 C C . ILE A 1 77 ? 13.201 -0.201 -14.529 1.00 86.75 77 ILE A C 1
ATOM 642 O O . I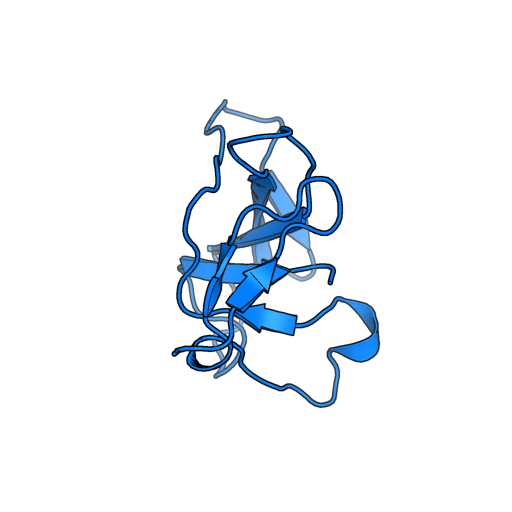LE A 1 77 ? 13.684 -0.542 -15.604 1.00 86.75 77 ILE A O 1
ATOM 646 N N . GLN A 1 78 ? 12.494 -1.036 -13.761 1.00 83.31 78 GLN A N 1
ATOM 647 C CA . GLN A 1 78 ? 12.309 -2.456 -14.038 1.00 83.31 78 GLN A CA 1
ATOM 648 C C . GLN A 1 78 ? 10.839 -2.824 -13.845 1.00 83.31 78 GLN A C 1
ATOM 650 O O . GLN A 1 78 ? 10.402 -3.220 -12.768 1.00 83.31 78 GLN A O 1
ATOM 655 N N . GLN A 1 79 ? 10.062 -2.662 -14.912 1.00 80.19 79 GLN A N 1
ATOM 656 C CA . GLN A 1 79 ? 8.641 -2.976 -14.894 1.00 80.19 79 GLN A CA 1
ATOM 657 C C . GLN A 1 79 ? 8.430 -4.492 -14.782 1.00 80.19 79 GLN A C 1
ATOM 659 O O . GLN A 1 79 ? 9.034 -5.268 -15.522 1.00 80.19 79 GLN A O 1
ATOM 664 N N . SER A 1 80 ? 7.566 -4.911 -13.861 1.00 83.12 80 SER A N 1
ATOM 665 C CA . SER A 1 80 ? 7.188 -6.314 -13.663 1.00 83.12 80 SER A CA 1
ATOM 666 C C . SER A 1 80 ? 5.728 -6.418 -13.231 1.00 83.12 80 SER A C 1
ATOM 668 O O . SER A 1 80 ? 5.048 -5.403 -13.060 1.00 83.12 80 SER A O 1
ATOM 670 N N . GLU A 1 81 ? 5.244 -7.641 -13.011 1.00 79.56 81 GLU A N 1
ATOM 671 C CA . GLU A 1 81 ? 3.915 -7.862 -12.440 1.00 79.56 81 GLU A CA 1
ATOM 672 C C . GLU A 1 81 ? 3.763 -7.318 -11.015 1.00 79.56 81 GLU A C 1
ATOM 674 O O . GLU A 1 81 ? 2.626 -7.162 -10.586 1.00 79.56 81 GLU A O 1
ATOM 679 N N . TYR A 1 82 ? 4.862 -6.976 -10.322 1.00 79.88 82 TYR A N 1
ATOM 680 C CA . TYR A 1 82 ? 4.892 -6.384 -8.976 1.00 79.88 82 TYR A CA 1
ATOM 681 C C . TYR A 1 82 ? 5.247 -4.891 -9.011 1.00 79.88 82 TYR A C 1
ATOM 683 O O . TYR A 1 82 ? 4.566 -4.085 -8.379 1.00 79.88 82 TYR A O 1
ATOM 691 N N . PHE A 1 83 ? 6.224 -4.477 -9.823 1.00 84.81 83 PHE A N 1
ATOM 692 C CA . PHE A 1 83 ? 6.642 -3.0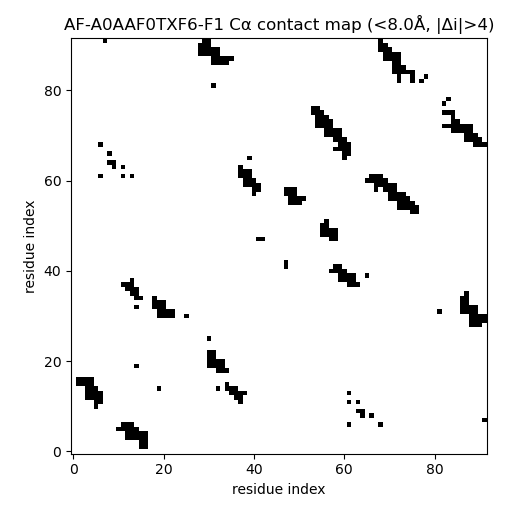77 -9.955 1.00 84.81 83 PHE A CA 1
ATOM 693 C C . PHE A 1 83 ? 5.843 -2.342 -11.040 1.00 84.81 83 PHE A C 1
ATOM 695 O O . PHE A 1 83 ? 6.330 -2.071 -12.139 1.00 84.81 83 PHE A O 1
ATOM 702 N N . VAL A 1 84 ? 4.596 -1.995 -10.711 1.00 89.19 84 VAL A N 1
ATOM 703 C CA . VAL A 1 84 ? 3.690 -1.225 -11.579 1.00 89.19 84 VAL A CA 1
ATOM 704 C C . VAL A 1 84 ? 3.513 0.186 -11.023 1.00 89.19 84 VAL A C 1
ATOM 706 O O . VAL A 1 84 ? 3.178 0.365 -9.853 1.00 89.19 84 VAL A O 1
ATOM 709 N N . VAL A 1 85 ? 3.751 1.211 -11.849 1.00 90.75 85 VAL A N 1
ATOM 710 C CA . VAL A 1 85 ? 3.574 2.613 -11.434 1.00 90.75 85 VAL A CA 1
ATOM 711 C C . VAL A 1 85 ? 2.144 2.831 -10.937 1.00 90.75 85 VAL A C 1
ATOM 713 O O . VAL A 1 85 ? 1.180 2.427 -11.578 1.00 90.75 85 VAL A O 1
ATOM 716 N N . GLY A 1 86 ? 2.014 3.477 -9.780 1.00 90.19 86 GLY A N 1
ATOM 717 C CA . GLY A 1 86 ? 0.749 3.702 -9.094 1.00 90.19 86 GLY A CA 1
ATOM 718 C C . GLY A 1 86 ? 0.385 2.643 -8.053 1.00 90.19 86 GLY A C 1
ATOM 719 O O . GLY A 1 86 ? -0.487 2.937 -7.238 1.00 90.19 86 GLY A O 1
ATOM 720 N N . ARG A 1 87 ? 1.057 1.482 -8.033 1.00 91.69 87 ARG A N 1
ATOM 721 C CA . ARG A 1 87 ? 0.850 0.421 -7.037 1.00 91.69 87 ARG A CA 1
ATOM 722 C C . ARG A 1 87 ? 1.344 0.814 -5.650 1.00 91.69 87 ARG A C 1
ATOM 724 O O . ARG A 1 87 ? 2.272 1.614 -5.525 1.00 91.69 87 ARG A O 1
ATOM 731 N N . TYR A 1 88 ? 0.741 0.223 -4.626 1.00 91.62 88 TYR A N 1
ATOM 732 C CA . TYR A 1 88 ? 1.082 0.451 -3.229 1.00 91.62 88 TYR A CA 1
ATOM 733 C C . TYR A 1 88 ? 1.857 -0.730 -2.643 1.00 91.62 88 TYR A C 1
ATOM 735 O O . TYR A 1 88 ? 1.607 -1.878 -3.004 1.00 91.62 88 TYR A O 1
ATOM 743 N N . PHE A 1 89 ? 2.773 -0.427 -1.729 1.00 88.94 89 PHE A N 1
ATOM 744 C CA . PHE A 1 89 ? 3.595 -1.377 -0.981 1.00 88.94 89 PHE A CA 1
ATOM 745 C C . PHE A 1 89 ? 3.348 -1.066 0.479 1.00 88.94 89 PHE A C 1
ATOM 747 O O . PHE A 1 89 ? 3.650 0.045 0.924 1.00 88.94 89 PHE A O 1
ATOM 754 N N . MET A 1 90 ? 2.756 -2.000 1.205 1.00 84.00 90 MET A N 1
ATOM 755 C CA . MET A 1 90 ? 2.431 -1.799 2.605 1.00 84.00 90 MET A CA 1
ATOM 756 C C . MET A 1 90 ? 3.392 -2.578 3.470 1.00 84.00 90 MET A C 1
ATOM 758 O O . MET A 1 90 ? 3.577 -3.770 3.261 1.00 84.00 90 MET A O 1
ATOM 762 N N . LYS A 1 91 ? 3.926 -1.914 4.492 1.00 72.94 91 LYS A N 1
ATOM 763 C CA . LYS A 1 91 ? 4.556 -2.614 5.604 1.00 72.94 91 LYS A CA 1
ATOM 764 C C . LYS A 1 91 ? 3.426 -3.034 6.547 1.00 72.94 91 LYS A C 1
ATOM 766 O O . LYS A 1 91 ? 3.036 -2.249 7.410 1.00 72.94 91 LYS A O 1
ATOM 771 N N . LEU A 1 92 ? 2.822 -4.186 6.256 1.00 56.62 92 LEU A N 1
ATOM 772 C CA . LEU A 1 92 ? 1.790 -4.808 7.092 1.00 56.62 92 LEU A CA 1
ATOM 773 C C . LEU A 1 92 ? 2.397 -5.344 8.391 1.00 56.62 92 LEU A C 1
ATOM 775 O O . LEU A 1 92 ? 3.553 -5.823 8.340 1.00 56.62 92 LEU A O 1
#

pLDDT: mean 84.04, std 12.63, range [49.59, 96.31]

Solvent-accessible surface area (backbone atoms only — not comparable to full-atom values): 5400 Å² total; per-residue (Å²): 134,82,62,64,41,52,40,91,88,74,62,48,62,29,31,47,52,88,34,50,46,92,59,93,76,26,90,82,63,32,46,37,30,70,53,78,44,65,59,42,61,73,88,54,99,74,82,36,65,47,78,56,96,72,26,33,30,33,46,28,22,35,62,85,76,62,48,73,44,38,32,31,32,71,40,67,80,65,80,49,100,79,52,41,73,67,29,32,42,28,54,116

Sequence (92 aa):
MHDCILCYFCETRVAFIEDFIPNADDLVYGGYINRLFHYSAPINHQGHLERRDGNTLLNIYCVQCQMWFGWRLVRTIQQSEYFVVGRYFMKL

InterPro domains:
  IPR034751 Yippee domain [PS51792] (3-92)